Protein AF-A0A815SWY2-F1 (afdb_monomer_lite)

Organism: NCBI:txid392033

InterPro domains:
  IPR006703 AIG1-type guanine nucleotide-binding (G) domain [PF04548] (1-76)
  IPR006703 AIG1-type guanine nucleotide-binding (G) domain [PS51720] (1-76)
  IPR027417 P-loop containing nucleoside triphosphate hydrolase [G3DSA:3.40.50.300] (1-76)
  IPR045058 GTPase GIMA/IAN/Toc [PTHR10903] (2-76)

Structure (mmCIF, N/CA/C/O backbone):
data_AF-A0A815SWY2-F1
#
_entry.id   AF-A0A815SWY2-F1
#
loop_
_atom_site.group_PDB
_atom_site.id
_atom_site.type_symbol
_atom_site.label_atom_id
_atom_site.label_alt_id
_atom_site.label_comp_id
_atom_site.label_asym_id
_atom_site.label_entity_id
_atom_site.label_seq_id
_atom_site.pdbx_PDB_ins_code
_atom_site.Cartn_x
_atom_site.Cartn_y
_atom_site.Cartn_z
_atom_site.occupancy
_atom_site.B_iso_or_equiv
_atom_site.auth_seq_id
_atom_site.auth_comp_id
_atom_site.auth_asym_id
_atom_site.auth_atom_id
_atom_site.pdbx_PDB_model_num
ATOM 1 N N . MET A 1 1 ? 18.986 -18.118 -19.412 1.00 46.03 1 MET A N 1
ATOM 2 C CA . MET A 1 1 ? 17.615 -17.616 -19.195 1.00 46.03 1 MET A CA 1
ATOM 3 C C . MET A 1 1 ? 17.088 -18.304 -17.951 1.00 46.03 1 MET A C 1
ATOM 5 O O . MET A 1 1 ? 16.721 -19.467 -18.032 1.00 46.03 1 MET A O 1
ATOM 9 N N . THR A 1 2 ? 17.197 -17.676 -16.784 1.00 48.25 2 THR A N 1
ATOM 10 C CA . THR A 1 2 ? 16.695 -18.267 -15.536 1.00 48.25 2 THR A CA 1
ATOM 11 C C . THR A 1 2 ? 15.209 -17.954 -15.395 1.00 48.25 2 THR A C 1
ATOM 13 O O . THR A 1 2 ? 14.819 -16.791 -15.347 1.00 48.25 2 THR A O 1
ATOM 16 N N . THR A 1 3 ? 14.400 -19.008 -15.349 1.00 54.81 3 THR A N 1
ATOM 17 C CA . THR A 1 3 ? 12.973 -19.016 -14.997 1.00 54.81 3 THR A CA 1
ATOM 18 C C . THR A 1 3 ? 12.861 -19.862 -13.723 1.00 54.81 3 THR A C 1
ATOM 20 O O . THR A 1 3 ? 13.532 -20.898 -13.664 1.00 54.81 3 THR A O 1
ATOM 23 N N . PRO A 1 4 ? 12.090 -19.435 -12.703 1.00 71.50 4 PRO A N 1
ATOM 24 C CA . PRO A 1 4 ? 10.978 -18.480 -12.751 1.00 71.50 4 PRO A CA 1
ATOM 25 C C . PRO A 1 4 ? 11.370 -17.049 -12.359 1.00 71.50 4 PRO A C 1
ATOM 27 O O . PRO A 1 4 ? 12.117 -16.845 -11.407 1.00 71.50 4 PRO A O 1
ATOM 30 N N . GLY A 1 5 ? 10.862 -16.059 -13.099 1.00 75.00 5 GLY A N 1
ATOM 31 C CA . GLY A 1 5 ? 10.911 -14.651 -12.691 1.00 75.00 5 GLY A CA 1
ATOM 32 C C . GLY A 1 5 ? 9.947 -14.370 -11.533 1.00 75.00 5 GLY A C 1
ATOM 33 O O . GLY A 1 5 ? 9.161 -15.237 -11.148 1.00 75.00 5 GLY A O 1
ATOM 34 N N . VAL A 1 6 ? 9.999 -13.163 -10.969 1.00 81.38 6 VAL A N 1
ATOM 35 C CA . VAL A 1 6 ? 9.045 -12.750 -9.929 1.00 81.38 6 VAL A CA 1
ATOM 36 C C . VAL A 1 6 ? 7.635 -12.741 -10.519 1.00 81.38 6 VAL A C 1
ATOM 38 O O . VAL A 1 6 ? 7.388 -12.068 -11.516 1.00 81.38 6 VAL A O 1
ATOM 41 N N . HIS A 1 7 ? 6.724 -13.498 -9.908 1.00 87.25 7 HIS A N 1
ATOM 42 C CA . HIS A 1 7 ? 5.327 -13.577 -10.345 1.00 87.25 7 HIS A CA 1
ATOM 43 C C . HIS A 1 7 ? 4.441 -12.522 -9.673 1.00 87.25 7 HIS A C 1
ATOM 45 O O . HIS A 1 7 ? 3.473 -12.073 -10.278 1.00 87.25 7 HIS A O 1
ATOM 51 N N . ALA A 1 8 ? 4.757 -12.151 -8.430 1.00 91.12 8 ALA A N 1
ATOM 52 C CA . ALA A 1 8 ? 4.044 -11.135 -7.666 1.00 91.12 8 ALA A CA 1
ATOM 53 C C . ALA A 1 8 ? 4.926 -10.580 -6.538 1.00 91.12 8 ALA A C 1
ATOM 55 O O . ALA A 1 8 ? 5.811 -11.279 -6.036 1.00 91.12 8 ALA A O 1
ATOM 56 N N . PHE A 1 9 ? 4.635 -9.354 -6.111 1.00 91.69 9 PHE A N 1
ATOM 57 C CA . PHE A 1 9 ? 5.174 -8.739 -4.900 1.00 91.69 9 PHE A CA 1
ATOM 58 C C . PHE A 1 9 ? 4.059 -8.626 -3.864 1.00 91.69 9 PHE A C 1
ATOM 60 O O . PHE A 1 9 ? 3.020 -8.035 -4.140 1.00 91.69 9 PHE A O 1
ATOM 67 N N . LEU A 1 10 ? 4.261 -9.180 -2.670 1.00 92.69 10 LEU A N 1
ATOM 68 C CA . LEU A 1 10 ? 3.294 -9.066 -1.581 1.00 92.69 10 LEU A CA 1
ATOM 69 C C . LEU A 1 10 ? 3.709 -7.927 -0.648 1.00 92.69 10 LEU A C 1
ATOM 71 O O . LEU A 1 10 ? 4.740 -8.025 0.017 1.00 92.69 10 LEU A O 1
ATOM 75 N N . ILE A 1 11 ? 2.913 -6.863 -0.598 1.00 91.44 11 ILE A N 1
ATOM 76 C CA . ILE A 1 11 ? 3.132 -5.719 0.289 1.00 91.44 11 ILE A CA 1
ATOM 77 C C . ILE A 1 11 ? 2.231 -5.909 1.500 1.00 91.44 11 ILE A C 1
ATOM 79 O O . ILE A 1 11 ? 1.019 -5.730 1.419 1.00 91.44 11 ILE A O 1
ATOM 83 N N . VAL A 1 12 ? 2.823 -6.327 2.615 1.00 91.75 12 VAL A N 1
ATOM 84 C CA . VAL A 1 12 ? 2.085 -6.647 3.837 1.00 91.75 12 VAL A CA 1
ATOM 85 C C . VAL A 1 12 ? 2.086 -5.433 4.755 1.00 91.75 12 VAL A C 1
ATOM 87 O O . VAL A 1 12 ? 3.137 -5.046 5.256 1.00 91.75 12 VAL A O 1
ATOM 90 N N . LEU A 1 13 ? 0.907 -4.862 4.986 1.00 91.56 13 LEU A N 1
ATOM 91 C CA . LEU A 1 13 ? 0.687 -3.717 5.864 1.00 91.56 13 LEU A CA 1
ATOM 92 C C . LEU A 1 13 ? -0.101 -4.165 7.096 1.00 91.56 13 LEU A C 1
ATOM 94 O O . LEU A 1 13 ? -0.967 -5.040 7.021 1.00 91.56 13 LEU A O 1
ATOM 98 N N . ARG A 1 14 ? 0.186 -3.581 8.257 1.00 90.62 14 ARG A N 1
ATOM 99 C CA . ARG A 1 14 ? -0.579 -3.828 9.485 1.00 90.62 14 ARG A CA 1
ATOM 100 C C . ARG A 1 14 ? -1.548 -2.672 9.715 1.00 90.62 14 ARG A C 1
ATOM 102 O O . ARG A 1 14 ? -1.150 -1.515 9.626 1.00 90.62 14 ARG A O 1
ATOM 109 N N . ILE A 1 15 ? -2.795 -2.971 10.072 1.00 89.44 15 ILE A N 1
ATOM 110 C CA . ILE A 1 15 ? -3.748 -1.932 10.483 1.00 89.44 15 ILE A CA 1
ATOM 111 C C . ILE A 1 15 ? -3.172 -1.098 11.641 1.00 89.44 15 ILE A C 1
ATOM 113 O O . ILE A 1 15 ? -2.529 -1.619 12.551 1.00 89.44 15 ILE A O 1
ATOM 117 N N . GLY A 1 16 ? -3.349 0.223 11.567 1.00 80.25 16 GLY A N 1
ATOM 118 C CA . GLY A 1 16 ? -2.870 1.164 12.586 1.00 80.25 16 GLY A CA 1
ATOM 119 C C . GLY A 1 16 ? -1.357 1.419 12.594 1.00 80.25 16 GLY A C 1
ATOM 120 O O . GLY A 1 16 ? -0.880 2.197 13.420 1.00 80.25 16 GLY A O 1
ATOM 121 N N . ARG A 1 17 ? -0.580 0.810 11.688 1.00 78.75 17 ARG A N 1
ATOM 122 C CA . ARG A 1 17 ? 0.847 1.106 11.520 1.00 78.75 17 ARG A CA 1
ATOM 123 C C . ARG A 1 17 ? 1.191 1.193 10.040 1.00 78.75 17 ARG A C 1
ATOM 125 O O . ARG A 1 17 ? 1.345 0.166 9.393 1.00 78.75 17 ARG A O 1
ATOM 132 N N . TYR A 1 18 ? 1.358 2.427 9.571 1.00 79.88 18 TYR A N 1
ATOM 133 C CA . TYR A 1 18 ? 1.837 2.729 8.231 1.00 79.88 18 TYR A CA 1
ATOM 134 C C . TYR A 1 18 ? 3.062 3.653 8.295 1.00 79.88 18 TYR A C 1
ATOM 136 O O . TYR A 1 18 ? 2.980 4.748 8.856 1.00 79.88 18 TYR A O 1
ATOM 144 N N . THR A 1 19 ? 4.217 3.199 7.807 1.00 84.00 19 THR A N 1
ATOM 145 C CA . THR A 1 19 ? 5.512 3.891 7.939 1.00 84.00 19 THR A CA 1
ATOM 146 C C . THR A 1 19 ? 6.033 4.425 6.604 1.00 84.00 19 THR A C 1
ATOM 148 O O . THR A 1 19 ? 5.621 4.002 5.526 1.00 84.00 19 THR A O 1
ATOM 151 N N . GLU A 1 20 ? 6.996 5.352 6.652 1.00 83.44 20 GLU A N 1
ATOM 152 C CA . GLU A 1 20 ? 7.685 5.820 5.437 1.00 83.44 20 GLU A CA 1
ATOM 153 C C . GLU A 1 20 ? 8.422 4.693 4.699 1.00 83.44 20 GLU A C 1
ATOM 155 O O . GLU A 1 20 ? 8.525 4.718 3.476 1.00 83.44 20 GLU A O 1
ATOM 160 N N . GLU A 1 21 ? 8.916 3.679 5.410 1.00 83.06 21 GLU A N 1
ATOM 161 C CA . GLU A 1 21 ? 9.578 2.524 4.789 1.00 83.06 21 GLU A CA 1
ATOM 162 C C . GLU A 1 21 ? 8.605 1.733 3.904 1.00 83.06 21 GLU A C 1
ATOM 164 O O . GLU A 1 21 ? 8.957 1.307 2.800 1.00 83.06 21 GLU A O 1
ATOM 169 N N . GLU A 1 22 ? 7.360 1.587 4.353 1.00 80.56 22 GLU A N 1
ATOM 170 C CA . GLU A 1 22 ? 6.298 0.927 3.594 1.00 80.56 22 GLU A CA 1
ATOM 171 C C . GLU A 1 22 ? 5.912 1.751 2.354 1.00 80.56 22 GLU A C 1
ATOM 173 O O . GLU A 1 22 ? 5.784 1.182 1.268 1.00 80.56 22 GLU A O 1
ATOM 178 N N . LYS A 1 23 ? 5.860 3.088 2.468 1.00 79.69 23 LYS A N 1
ATOM 179 C CA . LYS A 1 23 ? 5.677 4.010 1.325 1.00 79.69 23 LYS A CA 1
ATOM 180 C C . LYS A 1 23 ? 6.770 3.834 0.273 1.00 79.69 23 LYS A C 1
ATOM 182 O O . LYS A 1 23 ? 6.494 3.608 -0.905 1.00 79.69 23 LYS A O 1
ATOM 187 N N . ASN A 1 24 ? 8.021 3.846 0.721 1.00 87.81 24 ASN A N 1
ATOM 188 C CA . ASN A 1 24 ? 9.188 3.755 -0.151 1.00 87.81 24 ASN A CA 1
ATOM 189 C C . ASN A 1 24 ? 9.334 2.378 -0.822 1.00 87.81 24 ASN A C 1
ATOM 191 O O . ASN A 1 24 ? 10.033 2.254 -1.829 1.00 87.81 24 ASN A O 1
ATOM 195 N N . THR A 1 25 ? 8.677 1.336 -0.302 1.00 87.88 25 THR A N 1
ATOM 196 C CA . THR A 1 25 ? 8.778 -0.029 -0.842 1.00 87.88 25 THR A CA 1
ATOM 197 C C . THR A 1 25 ? 8.226 -0.124 -2.266 1.00 87.88 25 THR A C 1
ATOM 199 O O . THR A 1 25 ? 8.847 -0.750 -3.127 1.00 87.88 25 THR A O 1
ATOM 202 N N . VAL A 1 26 ? 7.095 0.528 -2.552 1.00 87.12 26 VAL A N 1
ATOM 203 C CA . VAL A 1 26 ? 6.496 0.520 -3.898 1.00 87.12 26 VAL A CA 1
ATOM 204 C C . VAL A 1 26 ? 7.402 1.228 -4.904 1.00 87.12 26 VAL A C 1
ATOM 206 O O . VAL A 1 26 ? 7.605 0.735 -6.016 1.00 87.12 26 VAL A O 1
ATOM 209 N N . ASP A 1 27 ? 7.985 2.358 -4.514 1.00 90.38 27 ASP A N 1
ATOM 210 C CA . ASP A 1 27 ? 8.895 3.110 -5.376 1.00 90.38 27 ASP A CA 1
ATOM 211 C C . ASP A 1 27 ? 10.206 2.359 -5.615 1.00 90.38 27 ASP A C 1
ATOM 213 O O . ASP A 1 27 ? 10.715 2.338 -6.739 1.00 90.38 27 ASP A O 1
ATOM 217 N N . LEU A 1 28 ? 10.702 1.642 -4.603 1.00 91.69 28 LEU A N 1
ATOM 218 C CA . LEU A 1 28 ? 11.851 0.756 -4.749 1.00 91.69 28 LEU A CA 1
ATOM 219 C C . LEU A 1 28 ? 11.573 -0.349 -5.776 1.00 91.69 28 LEU A C 1
ATOM 221 O O . LEU A 1 28 ? 12.379 -0.540 -6.690 1.00 91.69 28 LEU A O 1
ATOM 225 N N . ILE A 1 29 ? 10.422 -1.024 -5.685 1.00 91.00 29 ILE A N 1
ATOM 226 C CA . ILE A 1 29 ? 10.011 -2.058 -6.651 1.00 91.00 29 ILE A CA 1
ATOM 227 C C . ILE A 1 29 ? 9.972 -1.480 -8.071 1.00 91.00 29 ILE A C 1
ATOM 229 O O . ILE A 1 29 ? 10.561 -2.066 -8.983 1.00 91.00 29 ILE A O 1
ATOM 233 N N . LYS A 1 30 ? 9.355 -0.307 -8.260 1.00 90.75 30 LYS A N 1
ATOM 234 C CA . LYS A 1 30 ? 9.308 0.372 -9.566 1.00 90.75 30 LYS A CA 1
ATOM 235 C C . LYS A 1 30 ? 10.704 0.717 -10.093 1.00 90.75 30 LYS A C 1
ATOM 237 O O . LYS A 1 30 ? 10.948 0.579 -11.288 1.00 90.75 30 LYS A O 1
ATOM 242 N N . SER A 1 31 ? 11.620 1.158 -9.230 1.00 93.75 31 SER A N 1
ATOM 243 C CA . SER A 1 31 ? 12.984 1.527 -9.638 1.00 93.75 31 SER A CA 1
ATOM 244 C C . SER A 1 31 ? 13.822 0.329 -10.098 1.00 93.75 31 SER A C 1
ATOM 246 O O . SER A 1 31 ? 14.617 0.461 -11.026 1.00 93.75 31 SER A O 1
ATOM 248 N N . ILE A 1 32 ? 13.629 -0.842 -9.480 1.00 92.12 32 ILE A N 1
ATOM 249 C CA . ILE A 1 32 ? 14.415 -2.050 -9.762 1.00 92.12 32 ILE A CA 1
ATOM 250 C C . ILE A 1 32 ? 13.820 -2.830 -10.939 1.00 92.12 32 ILE A C 1
ATOM 252 O O . ILE A 1 32 ? 14.555 -3.300 -11.806 1.00 92.12 32 ILE A O 1
ATOM 256 N N . PHE A 1 33 ? 12.494 -2.979 -10.970 1.00 89.94 33 PHE A N 1
ATOM 257 C CA . PHE A 1 33 ? 11.792 -3.867 -11.904 1.00 89.94 33 PHE A CA 1
ATOM 258 C C . PHE A 1 33 ? 11.018 -3.121 -13.004 1.00 89.94 33 PHE A C 1
ATOM 260 O O . PHE A 1 33 ? 10.422 -3.752 -13.876 1.00 89.94 33 PHE A O 1
ATOM 267 N N . GLY A 1 34 ? 11.054 -1.786 -12.995 1.00 91.00 34 GLY A N 1
ATOM 268 C CA . GLY A 1 34 ? 10.307 -0.923 -13.905 1.00 91.00 34 GLY A CA 1
ATOM 269 C C . GLY A 1 34 ? 8.919 -0.567 -13.370 1.00 91.00 34 GLY A C 1
ATOM 270 O O . GLY A 1 34 ? 8.350 -1.256 -12.526 1.00 91.00 34 GLY A O 1
ATOM 271 N N . THR A 1 35 ? 8.338 0.516 -13.885 1.00 89.62 35 THR A N 1
ATOM 272 C CA . THR A 1 35 ? 7.035 1.035 -13.424 1.00 89.62 35 THR A CA 1
ATOM 273 C C . THR A 1 35 ? 5.895 0.027 -13.579 1.00 89.62 35 THR A C 1
ATOM 275 O O . THR A 1 35 ? 4.972 0.015 -12.772 1.00 89.62 35 THR A O 1
ATOM 278 N N . GLU A 1 36 ? 5.989 -0.858 -14.573 1.00 88.88 36 GLU A N 1
ATOM 279 C CA . GLU 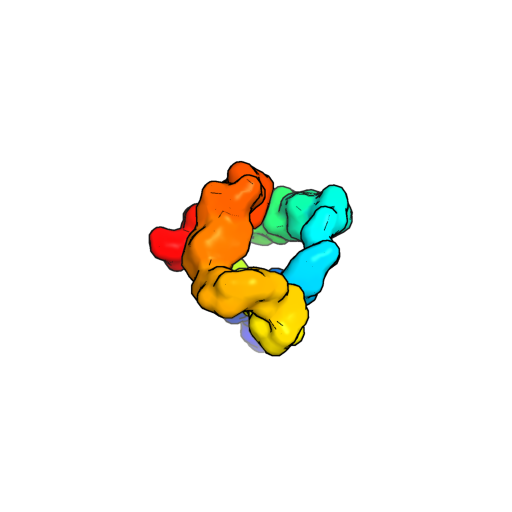A 1 36 ? 5.020 -1.929 -14.826 1.00 88.88 36 GLU A CA 1
ATOM 280 C C . GLU A 1 36 ? 5.010 -3.004 -13.730 1.00 88.88 36 GLU A C 1
ATOM 282 O O . GLU A 1 36 ? 4.017 -3.714 -13.588 1.00 88.88 36 GLU A O 1
ATOM 287 N N . ALA A 1 37 ? 6.073 -3.103 -12.921 1.00 89.56 37 ALA A N 1
ATOM 288 C CA . ALA A 1 37 ? 6.151 -4.047 -11.809 1.00 89.56 37 ALA A CA 1
ATOM 289 C C . ALA A 1 37 ? 5.078 -3.791 -10.741 1.00 89.56 37 ALA A C 1
ATOM 291 O O . ALA A 1 37 ? 4.642 -4.730 -10.081 1.00 89.56 37 ALA A O 1
ATOM 292 N N . ALA A 1 38 ? 4.594 -2.548 -10.629 1.00 88.81 38 ALA A N 1
ATOM 293 C CA . ALA A 1 38 ? 3.500 -2.191 -9.730 1.00 88.81 38 ALA A CA 1
ATOM 294 C C . ALA A 1 38 ? 2.206 -2.974 -10.019 1.00 88.81 38 ALA A C 1
ATOM 296 O O . ALA A 1 38 ? 1.459 -3.271 -9.095 1.00 88.81 38 ALA A O 1
ATOM 297 N N . LYS A 1 39 ? 1.977 -3.396 -11.273 1.00 88.19 39 LYS A N 1
ATOM 298 C CA . LYS A 1 39 ? 0.813 -4.216 -11.670 1.00 88.19 39 LYS A CA 1
ATOM 299 C C . LYS A 1 39 ? 0.855 -5.643 -11.117 1.00 88.19 39 LYS A C 1
ATOM 301 O O . LYS A 1 39 ? -0.135 -6.360 -11.200 1.00 88.19 3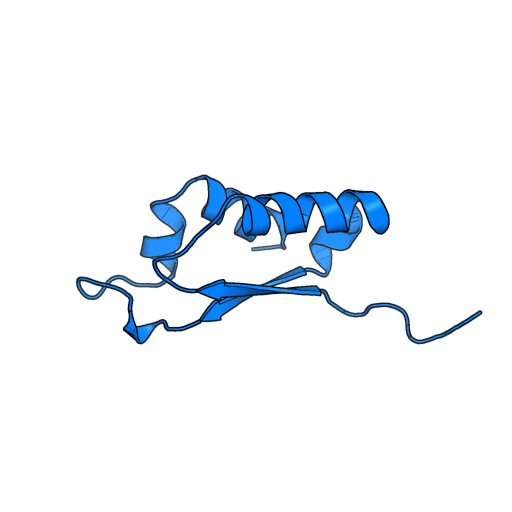9 LYS A O 1
ATOM 306 N N . TYR A 1 40 ? 2.008 -6.063 -10.602 1.00 90.81 40 TYR A N 1
ATOM 307 C CA . TYR A 1 40 ? 2.221 -7.368 -9.981 1.00 90.81 40 TYR A CA 1
ATOM 308 C C . TYR A 1 40 ? 2.287 -7.262 -8.450 1.00 90.81 40 TYR A C 1
ATOM 310 O O . TYR A 1 40 ? 2.587 -8.252 -7.781 1.00 90.81 40 TYR A O 1
ATOM 318 N N . CYS A 1 41 ? 2.044 -6.077 -7.884 1.00 91.94 41 CYS A N 1
ATOM 319 C CA . CYS A 1 41 ? 1.980 -5.879 -6.445 1.00 91.94 41 CYS A CA 1
ATOM 320 C C . CYS A 1 41 ? 0.585 -6.220 -5.916 1.00 91.94 41 CYS A C 1
ATOM 322 O O . CYS A 1 41 ? -0.423 -5.822 -6.486 1.00 91.94 41 CYS A O 1
ATOM 324 N N . ILE A 1 42 ? 0.533 -6.920 -4.789 1.00 92.62 42 ILE A N 1
ATOM 325 C CA . ILE A 1 42 ? -0.690 -7.231 -4.055 1.00 92.62 42 ILE A CA 1
ATOM 326 C C . ILE A 1 42 ? -0.524 -6.657 -2.654 1.00 92.62 42 ILE A C 1
ATOM 328 O O . ILE A 1 42 ? 0.412 -7.025 -1.940 1.00 92.62 42 ILE A O 1
ATOM 332 N N . VAL A 1 43 ? -1.429 -5.765 -2.260 1.00 92.12 43 VAL A N 1
ATOM 333 C CA . VAL A 1 43 ? -1.448 -5.194 -0.910 1.00 92.12 43 VAL A CA 1
ATOM 334 C C . VAL A 1 43 ? -2.257 -6.113 -0.001 1.00 92.12 43 VAL A C 1
ATOM 336 O O . VAL A 1 43 ? -3.408 -6.428 -0.291 1.00 92.12 43 VAL A O 1
ATOM 339 N N . VAL A 1 44 ? -1.655 -6.552 1.100 1.00 93.31 44 VAL A N 1
ATOM 340 C CA . VAL A 1 44 ? -2.297 -7.390 2.116 1.00 93.31 44 VAL A CA 1
ATOM 341 C C . VAL A 1 44 ? -2.326 -6.634 3.426 1.00 93.31 44 VAL A C 1
ATOM 343 O O . VAL A 1 44 ? -1.283 -6.368 4.019 1.00 93.31 44 VAL A O 1
ATOM 346 N N . PHE A 1 45 ? -3.529 -6.342 3.903 1.00 92.88 45 PHE A N 1
ATOM 347 C CA . PHE A 1 45 ? -3.735 -5.786 5.231 1.00 92.88 45 PHE A CA 1
ATOM 348 C C . PHE A 1 45 ? -3.847 -6.918 6.251 1.00 92.88 45 PHE A C 1
ATOM 350 O O . PHE A 1 45 ? -4.572 -7.892 6.058 1.00 92.88 45 PHE A O 1
ATOM 357 N N . THR A 1 46 ? -3.098 -6.800 7.340 1.00 93.12 46 THR A N 1
ATOM 358 C CA . THR A 1 46 ? -3.089 -7.752 8.454 1.00 93.12 46 THR A CA 1
ATOM 359 C C . THR A 1 46 ? -3.652 -7.106 9.705 1.00 93.12 46 THR A C 1
ATOM 361 O O . THR A 1 46 ? -3.547 -5.891 9.881 1.00 93.12 46 THR A O 1
ATOM 364 N N . ARG A 1 47 ? -4.186 -7.946 10.599 1.00 92.88 47 ARG A N 1
ATOM 365 C CA . ARG A 1 47 ? -4.839 -7.523 11.845 1.00 92.88 47 ARG A CA 1
ATOM 366 C C . ARG A 1 47 ? -6.060 -6.642 11.607 1.00 92.88 47 ARG A C 1
ATOM 368 O O . ARG A 1 47 ? -6.189 -5.561 12.166 1.00 92.88 47 ARG A O 1
ATOM 375 N N . GLU A 1 48 ? -6.951 -7.114 10.743 1.00 90.75 48 GLU A N 1
ATOM 376 C CA . GLU A 1 48 ? -8.242 -6.466 10.494 1.00 90.75 48 GLU A CA 1
ATOM 377 C C . GLU A 1 48 ? -9.055 -6.281 11.789 1.00 90.75 48 GLU A C 1
ATOM 379 O O . GLU A 1 48 ? -9.789 -5.311 11.924 1.00 90.75 48 GLU A O 1
ATOM 384 N N . ASP A 1 49 ? -8.861 -7.154 12.780 1.00 90.56 49 ASP A N 1
ATOM 385 C CA . ASP A 1 49 ? -9.445 -7.053 14.119 1.00 90.56 49 ASP A CA 1
ATOM 386 C C . ASP A 1 49 ? -8.976 -5.825 14.925 1.00 90.56 49 ASP A C 1
ATOM 388 O O . ASP A 1 49 ? -9.637 -5.449 15.892 1.00 90.56 49 ASP A O 1
ATOM 392 N N . GLU A 1 50 ? -7.880 -5.170 14.523 1.00 91.31 50 GLU A N 1
ATOM 393 C CA . GLU A 1 50 ? -7.414 -3.899 15.097 1.00 91.31 50 GLU A CA 1
ATOM 394 C C . GLU A 1 50 ? -8.126 -2.673 14.482 1.00 91.31 50 GLU A C 1
ATOM 396 O O . GLU A 1 50 ? -7.853 -1.543 14.889 1.00 91.31 50 GLU A O 1
ATOM 401 N N . LEU A 1 51 ? -9.051 -2.853 13.526 1.00 91.12 51 LEU A N 1
ATOM 402 C CA . LEU A 1 51 ? -9.895 -1.763 13.026 1.00 91.12 51 LEU A CA 1
ATOM 403 C C . LEU A 1 51 ? -10.832 -1.258 14.132 1.00 91.12 51 LEU A C 1
ATOM 405 O O . LEU A 1 51 ? -11.767 -1.932 14.568 1.00 91.12 51 LEU A O 1
ATOM 409 N N . GLU A 1 52 ? -10.600 -0.026 14.574 1.00 86.19 52 GLU A N 1
ATOM 410 C CA . GLU A 1 52 ? -11.412 0.594 15.614 1.00 86.19 52 GLU A CA 1
ATOM 411 C C . GLU A 1 52 ? -12.808 0.992 15.107 1.00 86.19 52 GLU A C 1
ATOM 413 O O . GLU A 1 52 ? -13.029 1.267 13.926 1.00 86.19 52 GLU A O 1
ATOM 418 N N . ASN A 1 53 ? -13.758 1.109 16.039 1.00 86.44 53 ASN A N 1
ATOM 419 C CA . ASN A 1 53 ? -15.085 1.698 15.812 1.00 86.44 53 ASN A CA 1
ATOM 420 C C . ASN A 1 53 ? -15.969 0.972 14.779 1.00 86.44 53 ASN A C 1
ATOM 422 O O . ASN A 1 53 ? -16.906 1.567 14.251 1.00 86.44 53 ASN A O 1
ATOM 426 N N . GLY A 1 54 ? -15.695 -0.305 14.492 1.00 85.94 54 GLY A N 1
ATOM 427 C CA . GLY A 1 54 ? -16.462 -1.079 13.511 1.00 85.94 54 GLY A CA 1
ATOM 428 C C . GLY A 1 54 ? -16.287 -0.587 12.071 1.00 85.94 54 GLY A C 1
ATOM 429 O O . GLY A 1 54 ? -17.167 -0.815 11.241 1.00 85.94 54 GLY A O 1
ATOM 430 N N . LYS A 1 55 ? -15.182 0.115 11.784 1.00 91.25 55 LYS A N 1
ATOM 431 C CA . LYS A 1 55 ? -14.841 0.566 10.433 1.00 91.25 55 LYS A CA 1
ATOM 432 C C . LYS A 1 55 ? -14.568 -0.618 9.512 1.00 91.25 55 LYS A C 1
ATOM 434 O O . LYS A 1 55 ? -14.005 -1.626 9.931 1.00 91.25 55 LYS A O 1
ATOM 439 N N . THR A 1 56 ? -14.924 -0.468 8.240 1.00 93.56 56 THR A N 1
ATOM 440 C CA . THR A 1 56 ? -14.507 -1.412 7.196 1.00 93.56 56 THR A CA 1
ATOM 441 C C . THR A 1 56 ? -13.093 -1.094 6.710 1.00 93.56 56 THR A C 1
ATOM 443 O O . THR A 1 56 ? -12.626 0.042 6.828 1.00 93.56 56 THR A O 1
ATOM 446 N N . LEU A 1 57 ? -12.424 -2.074 6.094 1.00 91.81 57 LEU A N 1
ATOM 447 C CA . LEU A 1 57 ? -11.117 -1.858 5.470 1.00 91.81 57 LEU A CA 1
ATOM 448 C C . LEU A 1 57 ? -11.154 -0.728 4.422 1.00 91.81 57 LEU A C 1
ATOM 450 O O . LEU A 1 57 ? -10.267 0.120 4.402 1.00 91.81 57 LEU A O 1
ATOM 454 N N . ASP A 1 58 ? -12.208 -0.659 3.603 1.00 92.50 58 ASP A N 1
ATOM 455 C CA . ASP A 1 58 ? -12.391 0.424 2.624 1.00 92.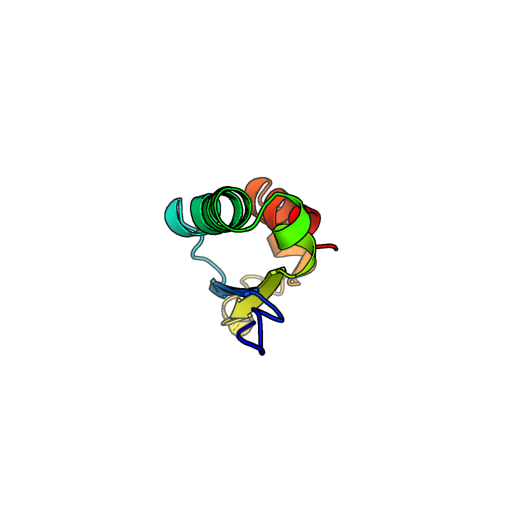50 58 ASP A CA 1
ATOM 456 C C . ASP A 1 58 ? -12.452 1.813 3.270 1.00 92.50 58 ASP A C 1
ATOM 458 O O . ASP A 1 58 ? -11.929 2.781 2.720 1.00 92.50 58 ASP A O 1
ATOM 462 N N . GLN A 1 59 ? -13.112 1.932 4.426 1.00 93.81 59 GLN A N 1
ATOM 463 C CA . GLN A 1 59 ? -13.175 3.195 5.161 1.00 93.81 59 GLN A CA 1
ATOM 464 C C . GLN A 1 59 ? -11.798 3.576 5.700 1.00 93.81 59 GLN A C 1
ATOM 466 O O . GLN A 1 59 ? -11.392 4.718 5.531 1.00 93.81 59 GLN A O 1
ATOM 471 N N . PHE A 1 60 ? -11.068 2.616 6.271 1.00 91.81 60 PHE A N 1
ATOM 47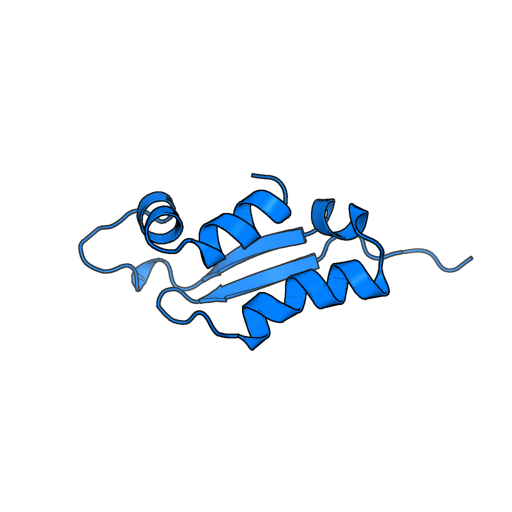2 C CA . PHE A 1 60 ? -9.698 2.825 6.738 1.00 91.81 60 PHE A CA 1
ATOM 473 C C . PHE A 1 60 ? -8.769 3.299 5.612 1.00 91.81 60 PHE A C 1
ATOM 475 O O . PHE A 1 60 ? -8.038 4.267 5.794 1.00 91.81 60 PHE A O 1
ATOM 482 N N . ILE A 1 61 ? -8.842 2.678 4.428 1.00 92.00 61 ILE A N 1
ATOM 483 C CA . ILE A 1 61 ? -8.034 3.085 3.270 1.00 92.00 61 ILE A CA 1
ATOM 484 C C . ILE A 1 61 ? -8.374 4.521 2.853 1.00 92.00 61 ILE A C 1
ATOM 486 O O . ILE A 1 61 ? -7.471 5.312 2.625 1.00 92.00 61 ILE A O 1
ATOM 490 N N . ARG A 1 62 ? -9.660 4.888 2.782 1.00 92.19 62 ARG A N 1
ATOM 491 C CA . ARG A 1 62 ? -10.106 6.226 2.337 1.00 92.19 62 ARG A CA 1
ATOM 492 C C . ARG A 1 62 ? -9.764 7.372 3.290 1.00 92.19 62 ARG A C 1
ATOM 494 O O . ARG A 1 62 ? -9.905 8.527 2.902 1.00 92.19 62 ARG A O 1
ATOM 501 N N . GLU A 1 63 ? -9.374 7.078 4.523 1.00 91.00 63 GLU A N 1
ATOM 502 C CA . GLU A 1 63 ? -8.988 8.093 5.509 1.00 91.00 63 GLU A CA 1
ATOM 503 C C . GLU A 1 63 ? -7.523 8.541 5.369 1.00 91.00 6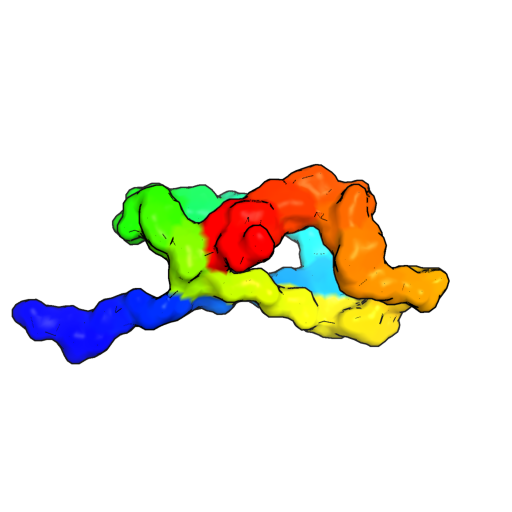3 GLU A C 1
ATOM 505 O O . GLU A 1 63 ? -7.152 9.561 5.948 1.00 91.00 63 GLU A O 1
ATOM 510 N N . ASP A 1 64 ? -6.706 7.820 4.593 1.00 88.81 64 ASP A N 1
ATOM 511 C CA . ASP A 1 64 ? -5.276 8.084 4.417 1.00 88.81 64 ASP A CA 1
ATOM 512 C C . ASP A 1 64 ? -4.926 8.155 2.918 1.00 88.81 64 ASP A C 1
ATOM 514 O O . ASP A 1 64 ? -5.083 7.191 2.162 1.00 88.81 64 ASP A O 1
ATOM 518 N N . ASP A 1 65 ? -4.476 9.327 2.463 1.00 90.00 65 ASP A N 1
ATOM 519 C CA . ASP A 1 65 ? -4.153 9.579 1.051 1.00 90.00 65 ASP A CA 1
ATOM 520 C C . ASP A 1 65 ? -2.994 8.709 0.545 1.00 90.00 65 ASP A C 1
ATOM 522 O O . ASP A 1 65 ? -2.974 8.296 -0.618 1.00 90.00 65 ASP A O 1
ATOM 526 N N . ASP A 1 66 ? -2.042 8.382 1.416 1.00 87.88 66 ASP A N 1
ATOM 527 C CA . ASP A 1 66 ? -0.880 7.579 1.063 1.00 87.88 66 ASP A CA 1
ATOM 528 C C . ASP A 1 66 ? -1.253 6.089 0.948 1.00 87.88 66 ASP A C 1
ATOM 530 O O . ASP A 1 66 ? -0.723 5.384 0.083 1.00 87.88 66 ASP A O 1
ATOM 534 N N . LEU A 1 67 ? -2.186 5.595 1.771 1.00 90.38 67 LEU A N 1
ATOM 535 C CA . LEU A 1 67 ? -2.761 4.253 1.606 1.00 90.38 67 LEU A CA 1
ATOM 536 C C . LEU A 1 67 ? -3.576 4.153 0.316 1.00 90.38 67 LEU A C 1
ATOM 538 O O . LEU A 1 67 ? -3.432 3.176 -0.424 1.00 90.38 67 LEU A O 1
ATOM 542 N N . GLN A 1 68 ? -4.380 5.173 0.000 1.00 91.88 68 GLN A N 1
ATOM 543 C CA . GLN A 1 68 ? -5.086 5.242 -1.282 1.00 91.88 68 GLN A CA 1
ATOM 544 C C . GLN A 1 68 ? -4.106 5.220 -2.455 1.00 91.88 68 GLN A C 1
ATOM 546 O O . GLN A 1 68 ? -4.317 4.483 -3.419 1.00 91.88 68 GLN A O 1
ATOM 551 N N . ALA A 1 69 ? -3.016 5.987 -2.377 1.00 89.94 69 ALA A N 1
ATOM 552 C CA . ALA A 1 69 ? -2.005 6.032 -3.425 1.00 89.94 69 ALA A CA 1
ATOM 553 C C . ALA A 1 69 ? -1.358 4.658 -3.667 1.00 89.94 69 ALA A C 1
ATOM 555 O O . ALA A 1 69 ? -1.231 4.244 -4.826 1.00 89.94 69 ALA A O 1
ATOM 556 N N . ILE A 1 70 ? -0.996 3.925 -2.606 1.00 89.12 70 ILE A N 1
ATOM 557 C CA . ILE A 1 70 ? -0.441 2.567 -2.724 1.00 89.12 70 ILE A CA 1
ATOM 558 C C . ILE A 1 70 ? -1.451 1.606 -3.344 1.00 89.12 70 ILE A C 1
ATOM 560 O O . ILE A 1 70 ? -1.115 0.904 -4.301 1.00 89.12 70 ILE A O 1
ATOM 564 N N . VAL A 1 71 ? -2.677 1.576 -2.824 1.00 91.12 71 VAL A N 1
ATOM 565 C CA . VAL A 1 71 ? -3.712 0.642 -3.278 1.00 91.12 71 VAL A CA 1
ATOM 566 C C . VAL A 1 71 ? -4.045 0.893 -4.752 1.00 91.12 71 VAL A C 1
ATOM 568 O O . VAL A 1 71 ? -4.015 -0.036 -5.556 1.00 91.12 71 VAL A O 1
ATOM 571 N N . ASN A 1 72 ? -4.224 2.156 -5.148 1.00 91.25 72 ASN A N 1
ATOM 572 C CA . ASN A 1 72 ? -4.480 2.530 -6.542 1.00 91.25 72 ASN A CA 1
ATOM 573 C C . ASN A 1 72 ? -3.293 2.206 -7.464 1.00 91.25 72 ASN A C 1
ATOM 575 O O . ASN A 1 72 ? -3.484 1.782 -8.602 1.00 91.25 72 ASN A O 1
ATOM 579 N N . THR A 1 73 ? -2.059 2.366 -6.977 1.00 88.44 73 THR A N 1
ATOM 580 C CA . THR A 1 73 ? -0.847 2.019 -7.734 1.00 88.44 73 THR A CA 1
ATOM 581 C C . THR A 1 73 ? -0.744 0.517 -8.010 1.00 88.44 73 THR A C 1
ATOM 583 O O . THR A 1 73 ? -0.237 0.128 -9.062 1.00 88.44 73 THR A O 1
ATOM 586 N N . CYS A 1 74 ? -1.210 -0.320 -7.081 1.00 88.06 74 CYS A N 1
ATOM 587 C CA . CYS A 1 74 ? -1.109 -1.778 -7.170 1.00 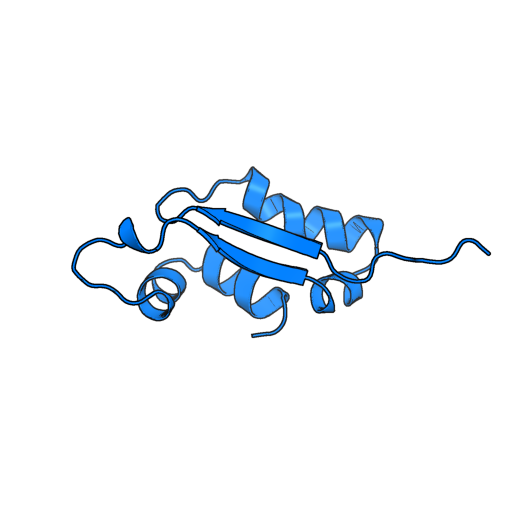88.06 74 CYS A CA 1
ATOM 588 C C . CYS A 1 74 ? -2.271 -2.438 -7.940 1.00 88.06 74 CYS A C 1
ATOM 590 O O . CYS A 1 74 ? -2.296 -3.658 -8.058 1.00 88.06 74 CYS A O 1
ATOM 592 N N . GLY A 1 75 ? -3.198 -1.657 -8.509 1.00 74.44 75 GLY A N 1
ATOM 593 C CA . GLY A 1 75 ? -4.260 -2.167 -9.387 1.00 74.44 75 GLY A CA 1
ATOM 594 C C . GLY A 1 75 ? -5.582 -2.468 -8.680 1.00 74.44 75 GLY A C 1
ATOM 595 O O . GLY A 1 75 ? -6.083 -3.587 -8.786 1.00 74.44 75 GLY A O 1
ATOM 596 N N . ASN A 1 76 ? -6.129 -1.464 -7.988 1.00 53.91 76 ASN A N 1
ATOM 597 C CA . ASN A 1 76 ? -7.475 -1.487 -7.400 1.00 53.91 76 ASN A CA 1
ATOM 598 C C . ASN A 1 76 ? -8.580 -1.297 -8.451 1.00 53.91 76 ASN A C 1
ATOM 600 O O . ASN A 1 76 ? -8.420 -0.394 -9.307 1.00 53.91 76 ASN A O 1
#

Sequence (76 aa):
MTTPGVHAFLIVLRIGRYTEEEKNTVDLIKSIFGTEAAKYCIVVFTREDELENGKTLDQFIREDDDLQAIVNTCGN

Foldseek 3Di:
DDDDDDQAAELEAEPPDDDVVSLCVLVVQCVPVNLCNLCRYDYHYPPQVPDPPPDDPVRSCVVDPSSVVSVVSNPD

pLDDT: mean 86.71, std 9.71, range [46.03, 93.81]

Radius of gyration: 13.77 Å; chains: 1; bounding box: 34×29×35 Å

Secondary structure (DSSP, 8-state):
---PPP--EEEEEETTB--HHHHHHHHHHHHHH-GGGGGGEEEEEE-GGG-GGG--HHHHHHT-HHHHHHHHHT--